Protein AF-A0A2S9FJK7-F1 (afdb_monomer_lite)

Structure (mmCIF, N/CA/C/O backbone):
data_AF-A0A2S9FJK7-F1
#
_entry.id   AF-A0A2S9FJK7-F1
#
loop_
_atom_site.group_PDB
_atom_site.id
_atom_site.type_symbol
_atom_site.label_atom_id
_atom_site.label_alt_id
_atom_site.label_comp_id
_atom_site.label_asym_id
_atom_site.label_entity_id
_atom_site.label_seq_id
_atom_site.pdbx_PDB_ins_code
_atom_site.Cartn_x
_atom_site.Cartn_y
_atom_site.Cartn_z
_atom_site.occupancy
_atom_site.B_iso_or_equiv
_atom_site.auth_seq_id
_atom_site.auth_comp_id
_atom_site.auth_asym_id
_atom_site.auth_atom_id
_atom_site.pdbx_PDB_model_num
ATOM 1 N N . MET A 1 1 ? -16.558 1.469 -0.786 1.00 86.75 1 MET A N 1
ATOM 2 C CA . MET A 1 1 ? -16.472 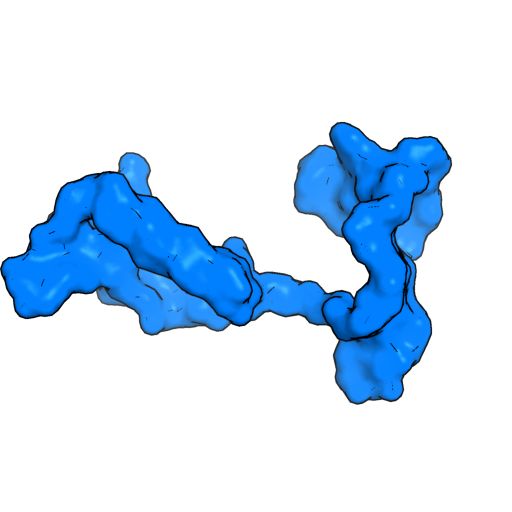0.465 0.297 1.00 86.75 1 MET A CA 1
ATOM 3 C C . MET A 1 1 ? -16.030 1.177 1.564 1.00 86.75 1 MET A C 1
ATOM 5 O O . MET A 1 1 ? -15.302 2.159 1.443 1.00 86.75 1 MET A O 1
ATOM 9 N N . ARG A 1 2 ? -16.506 0.750 2.735 1.00 97.44 2 ARG A N 1
ATOM 10 C CA . ARG A 1 2 ? -16.025 1.235 4.035 1.00 97.44 2 ARG A CA 1
ATOM 11 C C . ARG A 1 2 ? -15.183 0.117 4.627 1.00 97.44 2 ARG A C 1
ATOM 13 O O . ARG A 1 2 ? -15.698 -0.984 4.790 1.00 97.44 2 ARG A O 1
ATOM 20 N N . LEU A 1 3 ? -13.906 0.380 4.861 1.00 98.50 3 LEU A N 1
ATOM 21 C CA . LEU A 1 3 ? -12.968 -0.622 5.363 1.00 98.50 3 LEU A CA 1
ATOM 22 C C . LEU A 1 3 ? -12.550 -0.289 6.783 1.00 98.50 3 LEU A C 1
ATOM 24 O O . LEU A 1 3 ? -12.586 0.874 7.182 1.00 98.50 3 LEU A O 1
ATOM 28 N N . HIS A 1 4 ? -12.124 -1.314 7.500 1.00 98.50 4 HIS A N 1
ATOM 29 C CA . HIS A 1 4 ? -11.582 -1.242 8.840 1.00 98.50 4 HIS A CA 1
ATOM 30 C C . HIS A 1 4 ? -10.302 -2.084 8.936 1.00 98.50 4 HIS A C 1
ATOM 32 O O . HIS A 1 4 ? -10.228 -3.195 8.402 1.00 98.50 4 HIS A O 1
ATOM 38 N N . LEU A 1 5 ? -9.296 -1.541 9.614 1.00 98.06 5 LEU A N 1
ATOM 39 C CA . LEU A 1 5 ? -8.011 -2.172 9.895 1.00 98.06 5 LEU A CA 1
ATOM 40 C C . LEU A 1 5 ? -7.772 -2.105 11.401 1.00 98.06 5 LEU A C 1
ATOM 42 O O . LEU A 1 5 ? -7.930 -1.031 11.977 1.00 98.06 5 LEU A O 1
ATOM 46 N N . ARG A 1 6 ? -7.313 -3.198 12.016 1.00 98.25 6 ARG A N 1
ATOM 47 C CA . ARG A 1 6 ? -6.855 -3.185 13.411 1.00 98.25 6 ARG A CA 1
ATOM 48 C C . ARG A 1 6 ? -5.559 -3.964 13.594 1.00 98.25 6 ARG A C 1
ATOM 50 O O . ARG A 1 6 ? -5.373 -5.026 13.003 1.00 98.25 6 ARG A O 1
ATOM 57 N N . GLY A 1 7 ? -4.651 -3.438 14.407 1.00 98.06 7 GLY A N 1
ATOM 58 C CA . GLY A 1 7 ? -3.314 -4.003 14.592 1.00 98.06 7 GLY A CA 1
ATOM 59 C C . GLY A 1 7 ? -2.485 -3.210 15.596 1.00 98.06 7 GLY A C 1
ATOM 60 O O . GLY A 1 7 ? -3.035 -2.619 16.522 1.00 98.06 7 GLY A O 1
ATOM 61 N N . ARG A 1 8 ? -1.160 -3.205 15.424 1.00 98.19 8 ARG A N 1
ATOM 62 C CA . ARG A 1 8 ? -0.213 -2.436 16.248 1.00 98.19 8 ARG A CA 1
ATOM 63 C C . ARG A 1 8 ? 0.435 -1.307 15.454 1.00 98.19 8 ARG A C 1
ATOM 65 O O . ARG A 1 8 ? 0.904 -1.542 14.342 1.00 98.19 8 ARG A O 1
ATOM 72 N N . GLY A 1 9 ? 0.476 -0.108 16.026 1.00 96.56 9 GLY A N 1
ATOM 73 C CA . GLY A 1 9 ? 1.149 1.054 15.443 1.00 96.56 9 GLY A CA 1
ATOM 74 C C . GLY A 1 9 ? 2.620 1.152 15.850 1.00 96.56 9 GLY A C 1
ATOM 75 O O . GLY A 1 9 ? 3.028 0.624 16.880 1.00 96.56 9 GLY A O 1
ATOM 76 N N . LEU A 1 10 ? 3.429 1.840 15.045 1.00 94.69 10 LEU A N 1
ATOM 77 C CA . LEU A 1 10 ? 4.754 2.306 15.466 1.00 94.69 10 LEU A CA 1
ATOM 78 C C . LEU A 1 10 ? 4.666 3.669 16.177 1.00 94.69 10 LEU A C 1
ATOM 80 O O . LEU A 1 10 ? 3.761 4.447 15.875 1.00 94.69 10 LEU A O 1
ATOM 84 N N . PRO A 1 11 ? 5.656 4.017 17.024 1.00 94.88 11 PRO A N 1
ATOM 85 C CA . PRO A 1 11 ? 6.845 3.225 17.375 1.00 94.88 11 PRO A CA 1
ATOM 86 C C . PRO A 1 11 ? 6.672 2.338 18.617 1.00 94.88 11 PRO A C 1
ATOM 88 O O . PRO A 1 11 ? 7.528 1.501 18.888 1.00 94.88 11 PRO A O 1
ATOM 91 N N . ASP A 1 12 ? 5.609 2.542 19.385 1.00 95.31 12 ASP A N 1
ATOM 92 C CA . ASP A 1 12 ? 5.395 1.949 20.708 1.00 95.31 12 ASP A CA 1
ATOM 93 C C . ASP A 1 12 ? 4.749 0.555 20.670 1.00 95.31 12 ASP A C 1
ATOM 95 O O . ASP A 1 12 ? 4.851 -0.199 21.637 1.00 95.31 12 ASP A O 1
ATOM 99 N N . GLY A 1 13 ? 4.149 0.167 19.543 1.00 96.44 13 GLY A N 1
ATOM 100 C CA . GLY A 1 13 ? 3.446 -1.106 19.417 1.00 96.44 13 GLY A CA 1
ATOM 101 C C . GLY A 1 13 ? 2.041 -1.081 20.003 1.00 96.44 13 GLY A C 1
ATOM 102 O O . GLY A 1 13 ? 1.462 -2.158 20.186 1.00 96.44 13 GLY A O 1
ATOM 103 N N . GLU A 1 14 ? 1.491 0.098 20.299 1.00 97.38 14 GLU A N 1
ATOM 104 C CA . GLU A 1 14 ? 0.153 0.228 20.866 1.00 97.38 14 GLU A CA 1
ATOM 105 C C . GLU A 1 14 ? -0.933 -0.217 19.871 1.00 97.38 14 GLU A C 1
ATOM 107 O O . GLU A 1 14 ? -0.753 -0.107 18.649 1.00 97.38 14 GLU A O 1
ATOM 112 N N . PRO A 1 15 ? -2.066 -0.754 20.361 1.00 97.50 15 PRO A N 1
ATOM 113 C CA . PRO A 1 15 ? -3.208 -1.063 19.513 1.00 97.50 15 PRO A CA 1
ATOM 114 C C . PRO A 1 15 ? -3.669 0.168 18.725 1.00 97.50 15 PRO A C 1
ATOM 116 O O . PRO A 1 15 ? -3.826 1.253 19.281 1.00 97.50 15 PRO A O 1
ATOM 119 N N . THR A 1 16 ? -3.914 -0.008 17.430 1.00 96.75 16 THR A N 1
ATOM 120 C CA . THR A 1 16 ? -4.429 1.049 16.555 1.00 96.75 16 THR A CA 1
ATOM 121 C C . THR A 1 16 ? -5.518 0.505 15.642 1.00 96.75 16 THR A C 1
ATOM 123 O O . THR A 1 16 ? -5.454 -0.648 15.201 1.00 96.75 16 THR A O 1
ATOM 126 N N . GLU A 1 17 ? -6.509 1.347 15.368 1.00 98.00 17 GLU A N 1
ATOM 127 C CA . GLU A 1 17 ?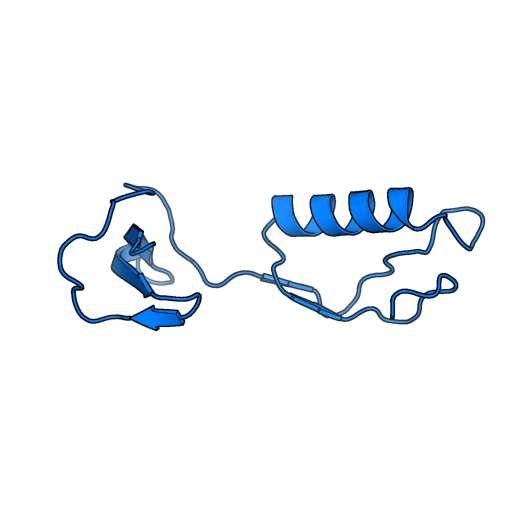 -7.641 1.061 14.495 1.00 98.00 17 GLU A CA 1
ATOM 128 C C . GLU A 1 17 ? -7.814 2.216 13.507 1.00 98.00 17 GLU A C 1
ATOM 130 O O . GLU A 1 17 ? -7.686 3.386 13.874 1.00 98.00 17 GLU A O 1
ATOM 135 N N . TRP A 1 18 ? -8.077 1.880 12.245 1.00 98.00 18 TRP A N 1
ATOM 136 C CA . TRP A 1 18 ? -8.277 2.849 11.171 1.00 98.00 18 TRP A CA 1
ATOM 137 C C . TRP A 1 18 ? -9.449 2.452 10.293 1.00 98.00 18 TRP A C 1
ATOM 139 O O . TRP A 1 18 ? -9.617 1.282 9.942 1.00 98.00 18 TRP A O 1
ATOM 149 N N . TRP A 1 19 ? -10.208 3.452 9.855 1.00 98.56 19 TRP A N 1
ATOM 150 C CA . TRP A 1 19 ? -11.267 3.289 8.868 1.00 98.56 19 TRP A CA 1
ATOM 151 C C . TRP A 1 19 ? -10.869 3.943 7.554 1.00 98.56 19 TRP A C 1
ATOM 153 O O . TRP A 1 19 ? -10.245 5.001 7.548 1.00 98.56 19 TRP A O 1
ATOM 163 N N . ILE A 1 20 ? -11.251 3.335 6.431 1.00 98.12 20 ILE A N 1
ATOM 164 C CA . ILE A 1 20 ? -11.014 3.899 5.098 1.00 98.12 20 ILE A CA 1
ATOM 165 C C . ILE A 1 20 ? -12.354 4.139 4.414 1.00 98.12 20 ILE A C 1
ATOM 167 O O . ILE A 1 20 ? -13.149 3.213 4.223 1.00 98.12 20 ILE A O 1
ATOM 171 N N . VAL A 1 21 ? -12.589 5.386 4.007 1.00 97.94 21 VAL A N 1
ATOM 172 C CA . VAL A 1 21 ? -13.782 5.806 3.267 1.00 97.94 21 VAL A CA 1
ATOM 173 C C . VAL A 1 21 ? -13.339 6.588 2.039 1.00 97.94 21 VAL A C 1
ATOM 175 O O . VAL A 1 21 ? -12.712 7.634 2.156 1.00 97.94 21 VAL A O 1
ATOM 178 N N . ASN A 1 22 ? -13.668 6.082 0.848 1.00 95.25 22 ASN A N 1
ATOM 179 C CA . ASN A 1 22 ? -13.322 6.718 -0.432 1.00 95.25 22 ASN A CA 1
ATOM 180 C C . ASN A 1 22 ? -11.819 7.044 -0.574 1.00 95.25 22 ASN A C 1
ATOM 182 O O . ASN A 1 22 ? -11.457 8.097 -1.087 1.00 95.25 22 ASN A O 1
ATOM 186 N N . GLY A 1 23 ? -10.951 6.150 -0.090 1.00 94.62 23 GLY A N 1
ATOM 187 C CA . GLY A 1 23 ? -9.495 6.325 -0.143 1.00 94.62 23 GLY A CA 1
ATOM 188 C C . GLY A 1 23 ?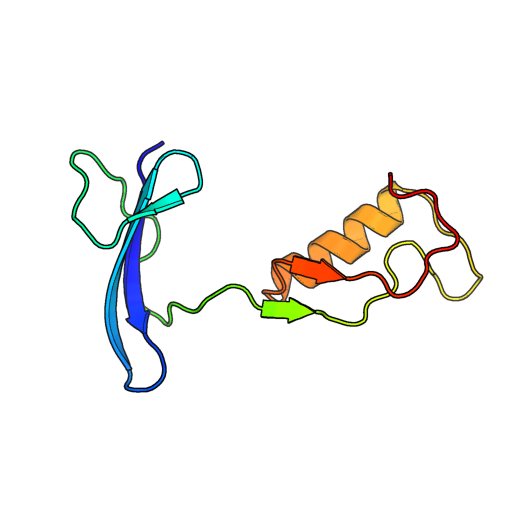 -8.913 7.255 0.928 1.00 94.62 23 GLY A C 1
ATOM 189 O O . GLY A 1 23 ? -7.711 7.492 0.920 1.00 94.62 23 GLY A O 1
ATOM 190 N N . LEU A 1 24 ? -9.729 7.764 1.857 1.00 96.62 24 LEU A N 1
ATOM 191 C CA . LEU A 1 24 ? -9.283 8.598 2.974 1.00 96.62 24 LEU A CA 1
ATOM 192 C C . LEU A 1 24 ? -9.320 7.819 4.287 1.00 96.62 24 LEU A C 1
ATOM 194 O O . LEU A 1 24 ? -10.270 7.078 4.543 1.00 96.62 24 LEU A O 1
ATOM 198 N N . LEU A 1 25 ? -8.302 8.030 5.120 1.00 96.81 25 LEU A N 1
ATOM 199 C CA . LEU A 1 25 ? -8.232 7.486 6.472 1.00 96.81 25 LEU A CA 1
ATOM 200 C C . LEU A 1 25 ? -9.093 8.307 7.444 1.00 96.81 25 LEU A C 1
ATOM 202 O O . LEU A 1 25 ? -9.104 9.536 7.397 1.00 96.81 25 LEU A O 1
ATOM 206 N N . SER A 1 26 ? -9.766 7.613 8.357 1.00 97.38 26 SER A N 1
ATOM 207 C CA . SER A 1 26 ? -10.467 8.160 9.518 1.00 97.38 26 SER A CA 1
ATOM 208 C C . SER A 1 26 ? -9.960 7.469 10.778 1.00 97.38 26 SER A C 1
ATOM 210 O O . SER A 1 26 ? -9.899 6.240 10.820 1.00 97.38 26 SER A O 1
ATOM 212 N N . ALA A 1 27 ? -9.623 8.263 11.794 1.00 95.94 27 ALA A N 1
ATOM 213 C CA . ALA A 1 27 ? -9.336 7.773 13.143 1.00 95.94 27 ALA A CA 1
ATOM 214 C C . ALA A 1 27 ? -10.621 7.549 13.964 1.00 95.94 27 ALA A C 1
ATOM 216 O O . ALA A 1 27 ? -10.590 6.893 14.998 1.00 95.94 27 ALA A O 1
ATOM 217 N N . GLU A 1 28 ? -11.752 8.087 13.496 1.00 97.56 28 GLU A N 1
ATOM 218 C CA . GLU A 1 28 ? -13.059 7.887 14.118 1.00 97.56 28 GLU A CA 1
ATOM 219 C C . GLU A 1 28 ? -13.774 6.671 13.512 1.00 97.56 28 GLU A C 1
ATOM 221 O O . GLU A 1 28 ? -13.705 6.482 12.285 1.00 97.56 28 GLU A O 1
ATOM 226 N N . PRO A 1 29 ? -14.516 5.892 14.325 1.00 97.88 29 PRO A N 1
ATOM 227 C CA . PRO A 1 29 ? -15.263 4.740 13.849 1.00 97.88 29 PRO A CA 1
ATOM 228 C C . PRO A 1 29 ? -16.283 5.068 12.761 1.00 97.88 29 PRO A C 1
ATOM 230 O O . PRO A 1 29 ? -17.068 6.012 12.874 1.00 97.88 29 PRO A O 1
ATOM 233 N N . VAL A 1 30 ? -16.338 4.224 11.728 1.00 98.25 30 VAL A N 1
ATOM 234 C CA . VAL A 1 30 ? -17.327 4.324 10.648 1.00 98.25 30 VAL A CA 1
ATOM 235 C C . VAL A 1 30 ? -18.234 3.097 10.666 1.00 98.25 30 VAL A C 1
ATOM 237 O O . VAL A 1 30 ? -17.767 1.962 10.576 1.00 98.25 30 VAL A O 1
ATOM 240 N N . ALA A 1 31 ? -19.547 3.329 10.749 1.00 97.31 31 ALA A N 1
ATOM 241 C CA . ALA A 1 31 ? -20.548 2.265 10.721 1.00 97.31 31 ALA A CA 1
ATOM 242 C C . ALA A 1 31 ? -20.497 1.453 9.415 1.00 97.31 31 ALA A C 1
ATOM 244 O O . ALA A 1 31 ? -20.226 1.999 8.337 1.00 97.31 31 ALA A O 1
ATOM 245 N N . ASP A 1 32 ? -20.816 0.163 9.526 1.00 96.81 32 ASP A N 1
ATOM 246 C CA . ASP A 1 32 ? -20.875 -0.798 8.417 1.00 96.81 32 ASP A CA 1
ATOM 247 C C . ASP A 1 32 ? -19.536 -0.983 7.676 1.00 96.81 32 ASP A C 1
ATOM 249 O O . ASP A 1 32 ? -19.511 -1.255 6.475 1.00 96.81 32 ASP A O 1
ATOM 253 N N . ALA A 1 33 ? -18.410 -0.796 8.374 1.00 98.31 33 ALA A N 1
ATOM 254 C CA . ALA A 1 33 ? -17.083 -1.043 7.822 1.00 98.31 33 ALA A CA 1
ATOM 255 C C . ALA A 1 33 ? -16.688 -2.526 7.913 1.00 98.31 33 ALA A C 1
ATOM 257 O O . ALA A 1 33 ? -16.832 -3.164 8.956 1.00 98.31 33 ALA A O 1
ATOM 258 N N . GLU A 1 34 ? -16.147 -3.065 6.822 1.00 98.25 34 GLU A N 1
ATOM 259 C CA . GLU A 1 34 ? -15.619 -4.428 6.759 1.00 98.25 34 GLU A CA 1
ATOM 260 C C . GLU A 1 34 ? -14.195 -4.469 7.321 1.00 98.25 34 GLU A C 1
ATOM 262 O O . GLU A 1 34 ? -13.328 -3.721 6.869 1.00 98.25 34 GLU A O 1
ATOM 267 N N . THR A 1 35 ? -13.935 -5.351 8.292 1.00 98.12 35 THR A N 1
ATOM 268 C CA . THR A 1 35 ? -12.567 -5.563 8.787 1.00 98.12 35 THR A CA 1
ATOM 269 C C . THR A 1 35 ? -11.796 -6.412 7.785 1.00 98.12 35 THR A C 1
ATOM 271 O O . THR A 1 35 ? -12.100 -7.589 7.620 1.00 98.12 35 THR A O 1
ATOM 274 N N . VAL A 1 36 ? -10.798 -5.814 7.134 1.00 97.75 36 VAL A N 1
ATOM 275 C CA . VAL A 1 36 ? -9.994 -6.465 6.080 1.00 97.75 36 VAL A CA 1
ATOM 276 C C . VAL A 1 36 ? -8.578 -6.820 6.535 1.00 97.75 36 VAL A C 1
ATOM 278 O O . VAL A 1 36 ? -7.856 -7.516 5.828 1.00 97.75 36 VAL A O 1
ATOM 281 N N . PHE A 1 37 ? -8.180 -6.363 7.723 1.00 97.81 37 PHE A N 1
ATOM 282 C CA . PHE A 1 37 ? -6.899 -6.678 8.343 1.00 97.81 37 PHE A CA 1
ATOM 283 C C . PHE A 1 37 ? -7.050 -6.711 9.865 1.00 97.81 37 PHE A C 1
ATOM 285 O O . PHE A 1 37 ? -7.616 -5.785 10.453 1.00 97.81 37 PHE A O 1
ATOM 292 N N . ASP A 1 38 ? -6.555 -7.781 10.485 1.00 97.44 38 ASP A N 1
ATOM 293 C CA . ASP A 1 38 ? -6.680 -8.033 11.918 1.00 97.44 38 ASP A CA 1
ATOM 294 C C . ASP A 1 38 ? -5.395 -8.658 12.478 1.00 97.44 38 ASP A C 1
ATOM 296 O O . ASP A 1 38 ? -5.116 -9.843 12.280 1.00 97.44 38 ASP A O 1
ATOM 300 N N . GLY A 1 39 ? -4.613 -7.840 13.181 1.00 94.00 39 GLY A N 1
ATOM 301 C CA . GLY A 1 39 ? -3.329 -8.223 13.764 1.00 94.00 39 GLY A CA 1
ATOM 302 C C . GLY A 1 39 ? -2.133 -7.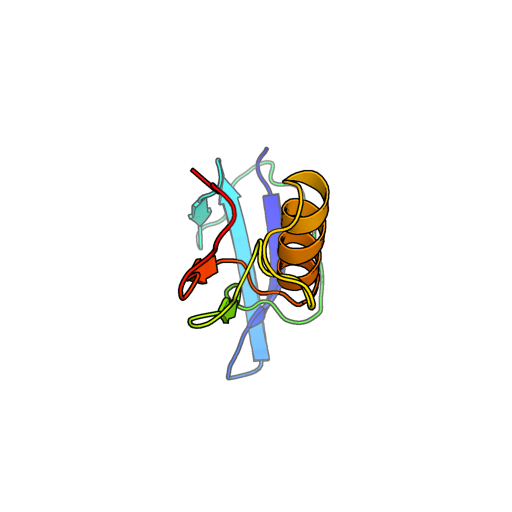911 12.861 1.00 94.00 39 GLY A C 1
ATOM 303 O O . GLY A 1 39 ? -2.277 -7.636 11.683 1.00 94.00 39 GLY A O 1
ATOM 304 N N . GLY A 1 40 ? -0.923 -7.928 13.422 1.00 96.88 40 GLY A N 1
ATOM 305 C CA . GLY A 1 40 ? 0.282 -7.445 12.735 1.00 96.88 40 GLY A CA 1
ATOM 306 C C . GLY A 1 40 ? 0.512 -5.942 12.924 1.00 96.88 40 GLY A C 1
ATOM 307 O O . GLY A 1 40 ? -0.052 -5.331 13.835 1.00 96.88 40 GLY A O 1
ATOM 308 N N . TRP A 1 41 ? 1.381 -5.364 12.095 1.00 97.31 41 TRP A N 1
ATOM 309 C CA . TRP A 1 41 ? 1.779 -3.958 12.184 1.00 97.31 41 TRP A CA 1
ATOM 310 C C . TRP A 1 41 ? 1.066 -3.105 11.136 1.00 97.31 41 TRP A C 1
ATOM 312 O O . TRP A 1 41 ? 0.982 -3.496 9.975 1.00 97.31 41 TRP A O 1
ATOM 322 N N . ILE A 1 42 ? 0.598 -1.927 11.546 1.00 96.44 42 ILE A N 1
ATOM 323 C CA . ILE A 1 42 ? 0.018 -0.908 10.671 1.00 96.44 42 ILE A CA 1
ATOM 324 C C . ILE A 1 42 ? 0.972 0.285 10.643 1.00 96.44 42 ILE A C 1
ATOM 326 O O . ILE A 1 42 ? 1.291 0.870 11.680 1.00 96.44 42 ILE A O 1
ATOM 330 N N . LEU A 1 43 ? 1.438 0.634 9.447 1.00 95.06 43 LEU A N 1
ATOM 331 C CA . LEU A 1 43 ? 2.356 1.741 9.204 1.00 95.06 43 LEU A CA 1
ATOM 332 C C . LEU A 1 43 ? 1.874 2.554 7.996 1.00 95.06 43 LEU A C 1
ATOM 334 O O . LEU A 1 43 ? 1.183 2.003 7.133 1.00 95.06 43 LEU A O 1
ATOM 338 N N . PRO A 1 44 ? 2.269 3.834 7.881 1.00 95.12 44 PRO A N 1
ATOM 339 C CA . PRO A 1 44 ? 2.184 4.543 6.611 1.00 95.12 44 PRO A CA 1
ATOM 340 C C . PRO A 1 44 ? 2.927 3.775 5.512 1.00 95.12 44 PRO A C 1
ATOM 342 O O . PRO A 1 44 ? 3.982 3.192 5.770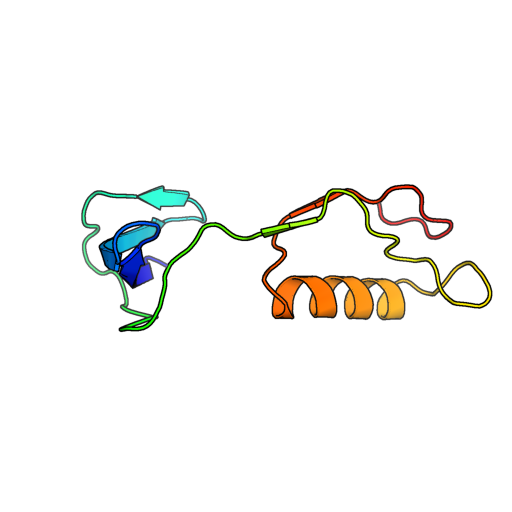 1.00 95.12 44 PRO A O 1
ATOM 345 N N . GLY A 1 45 ? 2.397 3.814 4.287 1.00 96.31 45 GLY A N 1
ATOM 346 C CA . GLY A 1 45 ? 3.122 3.320 3.119 1.00 96.31 45 GLY A CA 1
ATOM 347 C C . GLY A 1 45 ? 4.471 4.021 2.982 1.00 96.31 45 GLY A C 1
ATOM 348 O O . GLY A 1 45 ? 4.578 5.224 3.239 1.00 96.31 45 GLY A O 1
ATOM 349 N N . LEU A 1 46 ? 5.498 3.269 2.594 1.00 97.81 46 LEU A N 1
ATOM 350 C CA . LEU A 1 46 ? 6.835 3.815 2.410 1.00 97.81 46 LEU A CA 1
ATOM 351 C C . LEU A 1 46 ? 6.849 4.778 1.219 1.00 97.81 46 LEU A C 1
ATOM 353 O O . LEU A 1 46 ? 6.050 4.663 0.284 1.00 97.81 46 LEU A O 1
ATOM 357 N N . VAL A 1 47 ? 7.778 5.728 1.273 1.00 98.00 47 VAL A N 1
ATOM 358 C CA . VAL A 1 47 ? 8.060 6.648 0.173 1.00 98.00 47 VAL A CA 1
ATOM 359 C C . VAL A 1 47 ? 9.435 6.306 -0.368 1.00 98.00 47 VAL A C 1
ATOM 361 O O . VAL A 1 47 ? 10.422 6.448 0.357 1.00 98.00 47 VAL A O 1
ATOM 364 N N . ASP A 1 48 ? 9.502 5.898 -1.631 1.00 97.31 48 ASP A N 1
ATOM 365 C CA . ASP A 1 48 ? 10.774 5.809 -2.337 1.00 97.31 48 ASP A CA 1
ATOM 366 C C . ASP A 1 48 ? 11.053 7.143 -3.037 1.00 97.31 48 ASP A C 1
ATOM 368 O O . ASP A 1 48 ? 10.367 7.556 -3.976 1.00 97.31 48 ASP A O 1
ATOM 372 N N . ALA A 1 49 ? 12.059 7.854 -2.534 1.00 96.31 49 ALA A N 1
ATOM 373 C CA . ALA A 1 49 ? 12.466 9.151 -3.057 1.00 96.31 49 ALA A CA 1
ATOM 374 C C . ALA A 1 49 ? 13.365 9.049 -4.303 1.00 96.31 49 ALA A C 1
ATOM 376 O O . ALA A 1 49 ? 13.680 10.083 -4.913 1.00 96.31 49 ALA A O 1
ATOM 377 N N . HIS A 1 50 ? 13.829 7.845 -4.646 1.00 95.94 50 HIS A N 1
ATOM 378 C CA . HIS A 1 50 ? 14.752 7.622 -5.747 1.00 95.94 50 HIS A CA 1
ATOM 379 C C . HIS A 1 50 ? 14.578 6.223 -6.349 1.00 95.94 50 HIS A C 1
ATOM 381 O O . HIS A 1 50 ? 15.348 5.310 -6.061 1.00 95.94 50 HIS A O 1
ATOM 387 N N . CYS A 1 51 ? 13.665 6.124 -7.314 1.00 93.88 51 CYS A N 1
ATOM 388 C CA . CYS A 1 51 ? 13.517 4.957 -8.183 1.00 93.88 51 CYS A CA 1
ATOM 389 C C . CYS A 1 51 ? 13.763 5.311 -9.664 1.00 93.88 51 CYS A C 1
ATOM 391 O O . CYS A 1 51 ? 13.927 6.483 -10.023 1.00 93.88 51 CYS A O 1
ATOM 393 N N . HIS A 1 52 ? 13.776 4.285 -10.519 1.00 94.50 52 HIS A N 1
ATOM 394 C CA . HIS A 1 52 ? 13.923 4.403 -11.974 1.00 94.50 52 HIS A CA 1
ATOM 395 C C . HIS A 1 52 ? 12.946 3.466 -12.708 1.00 94.50 52 HIS A C 1
ATOM 397 O O . HIS A 1 52 ? 13.350 2.512 -13.374 1.00 94.50 52 HIS A O 1
ATOM 403 N N . VAL A 1 53 ? 11.646 3.720 -12.564 1.00 94.69 53 VAL A N 1
ATOM 404 C CA . VAL A 1 53 ? 10.596 2.964 -13.255 1.00 94.69 53 VAL A CA 1
ATOM 405 C C . VAL A 1 53 ? 10.631 3.311 -14.742 1.00 94.69 53 VAL A C 1
ATOM 407 O O . VAL A 1 53 ? 10.621 4.478 -15.127 1.00 94.69 53 VAL A O 1
ATOM 410 N N . GLY A 1 54 ? 10.667 2.302 -15.606 1.00 94.81 54 GLY A N 1
ATOM 411 C CA . GLY A 1 54 ? 10.846 2.488 -17.044 1.00 94.81 54 GLY A CA 1
ATOM 412 C C . GLY A 1 54 ? 12.312 2.530 -17.496 1.00 94.81 54 GLY A C 1
ATOM 413 O O . GLY A 1 54 ? 12.573 2.845 -18.656 1.00 94.81 54 GLY A O 1
ATOM 414 N N . LEU A 1 55 ? 13.273 2.199 -16.626 1.00 95.12 55 LEU A N 1
ATOM 415 C CA . LEU A 1 55 ? 14.682 2.027 -16.991 1.00 95.12 55 LEU A CA 1
ATOM 416 C C . LEU A 1 55 ? 15.137 0.590 -16.706 1.00 95.12 55 LEU A C 1
ATOM 418 O O . LEU A 1 55 ? 15.230 0.162 -15.559 1.00 95.12 55 LEU A O 1
ATOM 422 N N . GLY A 1 56 ? 15.461 -0.147 -17.763 1.00 93.00 56 GLY A N 1
ATOM 423 C CA . GLY A 1 56 ? 16.068 -1.472 -17.705 1.00 93.00 56 GLY A CA 1
ATOM 424 C C . GLY A 1 56 ? 17.577 -1.438 -17.949 1.00 93.00 56 GLY A C 1
ATOM 425 O O . GLY A 1 56 ? 18.180 -0.404 -18.241 1.00 93.00 56 GLY A O 1
ATOM 426 N N . ALA A 1 57 ? 18.208 -2.613 -17.900 1.00 92.62 57 ALA A N 1
ATOM 427 C CA . ALA A 1 57 ? 19.657 -2.754 -18.078 1.00 92.62 57 ALA A CA 1
ATOM 428 C C . ALA A 1 57 ? 20.180 -2.260 -19.445 1.00 92.62 57 ALA A C 1
ATOM 430 O O . ALA A 1 57 ? 21.363 -1.952 -19.570 1.00 92.62 57 ALA A O 1
ATOM 431 N N . GLN A 1 58 ? 19.316 -2.213 -20.465 1.00 93.50 58 GLN A N 1
ATOM 432 C CA . GLN A 1 58 ? 19.644 -1.755 -21.822 1.00 93.50 58 GLN A CA 1
ATOM 433 C C . GLN A 1 58 ? 19.011 -0.394 -22.169 1.00 93.50 58 GLN A C 1
ATOM 435 O O . GLN A 1 58 ? 19.044 0.007 -23.330 1.00 93.50 58 GLN A O 1
ATOM 440 N N . GLY A 1 59 ? 18.458 0.329 -21.187 1.00 93.25 59 GLY A N 1
ATOM 441 C CA . GLY A 1 59 ? 17.787 1.613 -21.400 1.00 93.25 59 GLY A CA 1
ATOM 442 C C . GLY A 1 59 ? 16.269 1.519 -21.259 1.00 93.25 59 GLY A C 1
ATOM 443 O O . GLY A 1 59 ? 15.780 0.914 -20.312 1.00 93.25 59 GLY A O 1
ATOM 444 N N . GLU A 1 60 ? 15.536 2.167 -22.163 1.00 95.62 60 GLU A N 1
ATOM 445 C CA . GLU A 1 60 ? 14.066 2.219 -22.165 1.00 95.62 60 GLU A CA 1
ATOM 446 C C . GLU A 1 60 ? 13.422 0.828 -22.159 1.00 95.62 60 GLU A C 1
ATOM 448 O O . GLU A 1 60 ? 13.921 -0.094 -22.811 1.00 95.62 60 GLU A O 1
ATOM 453 N N . VAL A 1 61 ? 12.309 0.687 -21.434 1.00 95.94 61 VAL A N 1
ATOM 454 C CA . VAL A 1 61 ? 11.519 -0.550 -21.395 1.00 95.94 61 VAL A CA 1
ATOM 455 C C . VAL A 1 61 ? 10.058 -0.272 -21.756 1.00 95.94 61 VAL A C 1
ATOM 457 O O . VAL A 1 61 ? 9.570 0.835 -21.543 1.00 95.94 61 VAL A O 1
ATOM 460 N N . PRO A 1 62 ? 9.321 -1.258 -22.295 1.00 95.31 62 PRO A N 1
ATOM 461 C CA . PRO A 1 62 ? 7.896 -1.099 -22.562 1.00 95.31 62 PRO A CA 1
ATOM 462 C C . PRO A 1 62 ? 7.093 -0.810 -21.288 1.00 95.31 62 PRO A C 1
ATOM 464 O O . PRO A 1 62 ? 7.464 -1.232 -20.191 1.00 95.31 62 PRO A O 1
ATOM 467 N N . LEU A 1 63 ? 5.932 -0.169 -21.446 1.00 94.88 63 LEU A N 1
ATOM 468 C CA . LEU A 1 63 ? 5.063 0.197 -20.324 1.00 94.88 63 LEU A CA 1
ATOM 469 C C . LEU A 1 63 ? 4.650 -1.010 -19.464 1.00 94.88 63 LEU A C 1
ATOM 471 O O . LEU A 1 63 ? 4.610 -0.890 -18.246 1.00 94.88 63 LEU A O 1
ATOM 475 N N . ASP A 1 64 ? 4.414 -2.179 -20.063 1.00 96.31 64 ASP A N 1
ATOM 476 C CA . ASP A 1 64 ? 4.068 -3.401 -19.319 1.00 96.31 64 ASP A CA 1
ATOM 477 C C . ASP A 1 64 ? 5.186 -3.826 -18.341 1.00 96.31 64 ASP A C 1
ATOM 479 O O . ASP A 1 64 ? 4.920 -4.287 -17.226 1.00 96.31 64 ASP A O 1
ATOM 483 N N . GLU A 1 65 ? 6.452 -3.625 -18.722 1.00 96.06 65 GLU A N 1
ATOM 484 C CA . GLU A 1 65 ? 7.595 -3.880 -17.841 1.00 96.06 65 GLU A CA 1
ATOM 485 C C . GLU A 1 65 ? 7.702 -2.802 -16.755 1.00 96.06 65 GL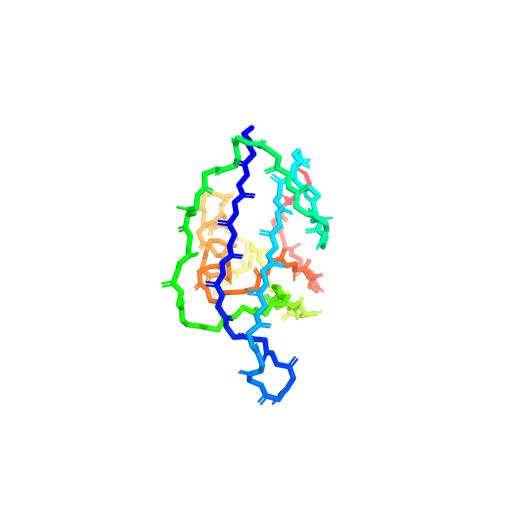U A C 1
ATOM 487 O O . GLU A 1 65 ? 7.906 -3.128 -15.586 1.00 96.06 65 GLU A O 1
ATOM 492 N N . ALA A 1 66 ? 7.482 -1.531 -17.101 1.00 95.69 66 ALA A N 1
ATOM 493 C CA . ALA A 1 66 ? 7.436 -0.439 -16.128 1.00 95.69 66 ALA A CA 1
ATOM 494 C C . ALA A 1 66 ? 6.319 -0.636 -15.078 1.00 95.69 66 ALA A C 1
ATOM 496 O O . ALA A 1 66 ? 6.532 -0.384 -13.893 1.00 95.69 66 ALA A O 1
ATOM 497 N N . VAL A 1 67 ? 5.152 -1.156 -15.479 1.00 96.00 67 VAL A N 1
ATOM 498 C CA . VAL A 1 67 ? 4.073 -1.542 -14.553 1.00 96.00 67 VAL A CA 1
ATOM 499 C C . VAL A 1 67 ? 4.562 -2.626 -13.598 1.00 96.00 67 VAL A C 1
ATOM 501 O O . VAL A 1 67 ? 4.420 -2.470 -12.390 1.00 96.00 67 VAL A O 1
ATOM 504 N N . THR A 1 68 ? 5.218 -3.670 -14.109 1.00 97.25 68 THR A N 1
ATOM 505 C CA . THR A 1 68 ? 5.772 -4.750 -13.271 1.00 97.25 68 THR A CA 1
ATOM 506 C C . THR A 1 68 ? 6.787 -4.220 -12.246 1.00 97.25 68 THR A C 1
ATOM 508 O O . THR A 1 68 ? 6.805 -4.654 -11.091 1.00 97.25 68 THR A O 1
ATOM 511 N N . GLN A 1 69 ? 7.619 -3.250 -12.636 1.00 96.12 69 GLN A N 1
ATOM 512 C CA . GLN A 1 69 ? 8.552 -2.579 -11.725 1.00 96.12 69 GLN A CA 1
ATOM 513 C C . GLN A 1 69 ? 7.803 -1.815 -10.620 1.00 96.12 69 GLN A C 1
ATOM 515 O O . GLN A 1 69 ? 8.110 -1.987 -9.442 1.00 96.12 69 GLN A O 1
ATOM 520 N N . ALA A 1 70 ? 6.774 -1.038 -10.971 1.00 95.69 70 ALA A N 1
ATOM 521 C CA . ALA A 1 70 ? 5.957 -0.312 -9.995 1.00 95.69 70 ALA A CA 1
ATOM 522 C C . ALA A 1 70 ? 5.181 -1.248 -9.047 1.00 95.69 70 ALA A C 1
ATOM 524 O O . ALA A 1 70 ? 5.030 -0.950 -7.862 1.00 95.69 70 ALA A O 1
ATOM 525 N N . GLU A 1 71 ? 4.707 -2.396 -9.538 1.00 97.75 71 GLU A N 1
ATOM 526 C CA . GLU A 1 71 ? 4.067 -3.417 -8.704 1.00 97.75 71 GLU A CA 1
ATOM 527 C C . GLU A 1 71 ? 5.045 -4.060 -7.723 1.00 97.75 71 GLU A C 1
ATOM 529 O O . GLU A 1 71 ? 4.676 -4.314 -6.579 1.00 97.75 71 GLU A O 1
ATOM 534 N N . THR A 1 72 ? 6.300 -4.253 -8.133 1.00 97.38 72 THR A N 1
ATOM 535 C CA . THR A 1 72 ? 7.354 -4.759 -7.243 1.00 97.38 72 THR A CA 1
ATOM 536 C C . THR A 1 72 ? 7.588 -3.806 -6.067 1.00 97.38 72 THR A C 1
ATOM 538 O O . THR A 1 72 ? 7.651 -4.251 -4.921 1.00 97.38 72 THR A O 1
ATOM 541 N N . GLU A 1 73 ? 7.645 -2.495 -6.321 1.00 97.25 73 GLU A N 1
ATOM 542 C CA . GLU A 1 73 ? 7.767 -1.475 -5.268 1.00 97.25 73 GLU A CA 1
ATOM 543 C C . GLU A 1 73 ? 6.538 -1.439 -4.343 1.00 97.25 73 GLU A C 1
ATOM 545 O O . GLU A 1 73 ? 6.667 -1.427 -3.114 1.00 97.25 73 GLU A O 1
ATOM 550 N N . ARG A 1 74 ? 5.328 -1.499 -4.922 1.00 97.75 74 ARG A N 1
ATOM 551 C CA . ARG A 1 74 ? 4.066 -1.587 -4.167 1.00 97.75 74 ARG A CA 1
ATOM 552 C C . ARG A 1 74 ? 4.074 -2.785 -3.221 1.00 97.75 74 ARG A C 1
ATOM 554 O O . ARG A 1 74 ? 3.708 -2.642 -2.055 1.00 97.75 74 ARG A O 1
ATOM 561 N N . ASP A 1 75 ? 4.486 -3.949 -3.716 1.00 97.75 75 ASP A N 1
ATOM 562 C CA . ASP A 1 75 ? 4.501 -5.201 -2.959 1.00 97.75 75 ASP A CA 1
ATOM 563 C C . ASP A 1 75 ? 5.583 -5.197 -1.861 1.00 97.75 75 ASP A C 1
ATOM 565 O O . ASP A 1 75 ? 5.417 -5.850 -0.829 1.00 97.75 75 ASP A O 1
ATOM 569 N N . ALA A 1 76 ? 6.646 -4.401 -2.025 1.00 96.75 76 ALA A N 1
ATOM 570 C CA . ALA A 1 76 ? 7.621 -4.103 -0.972 1.00 96.75 76 ALA A CA 1
ATOM 571 C C . ALA A 1 76 ? 7.107 -3.086 0.073 1.00 96.75 76 ALA A C 1
ATOM 573 O O . ALA A 1 76 ? 7.735 -2.898 1.118 1.00 96.75 76 ALA A O 1
ATOM 574 N N . GLY A 1 77 ? 5.959 -2.448 -0.179 1.00 97.25 77 GLY A N 1
ATOM 575 C CA . GLY A 1 77 ? 5.313 -1.484 0.711 1.00 97.25 77 GLY A CA 1
ATOM 576 C C . GLY A 1 77 ? 5.592 -0.016 0.381 1.00 97.25 77 GLY A C 1
ATOM 577 O O . GLY A 1 77 ? 5.168 0.852 1.150 1.00 97.25 77 GLY A O 1
ATOM 578 N N . ALA A 1 78 ? 6.269 0.287 -0.733 1.00 97.94 78 ALA A N 1
ATOM 579 C CA . ALA A 1 78 ? 6.435 1.650 -1.231 1.00 97.94 78 ALA A CA 1
ATOM 580 C C . ALA A 1 78 ? 5.181 2.087 -1.999 1.00 97.94 78 ALA A C 1
ATOM 582 O O . ALA A 1 78 ? 4.893 1.619 -3.096 1.00 97.94 78 ALA A O 1
ATOM 583 N N . LEU A 1 79 ? 4.398 2.983 -1.392 1.00 96.88 79 LEU A N 1
ATOM 584 C CA . LEU A 1 79 ? 3.098 3.422 -1.921 1.00 96.88 79 LEU A CA 1
ATOM 585 C C . LEU A 1 79 ? 3.146 4.822 -2.548 1.00 96.88 79 LEU A C 1
ATOM 587 O O . LEU A 1 79 ? 2.136 5.305 -3.060 1.00 96.88 79 LEU A O 1
ATOM 591 N N . LEU A 1 80 ? 4.311 5.471 -2.514 1.00 96.56 80 LEU A N 1
ATOM 592 C CA . LEU A 1 80 ? 4.597 6.690 -3.257 1.00 96.56 80 LEU A CA 1
ATOM 593 C C . LEU A 1 80 ? 6.023 6.627 -3.793 1.00 96.56 80 LEU A C 1
ATOM 595 O O . LEU A 1 80 ? 6.970 6.455 -3.028 1.00 96.56 80 LEU A O 1
ATOM 599 N N . LEU A 1 81 ? 6.154 6.817 -5.101 1.00 94.81 81 LEU A N 1
ATOM 600 C CA . LEU A 1 81 ? 7.431 6.810 -5.797 1.00 94.81 81 LEU A CA 1
ATOM 601 C C . LEU A 1 81 ? 7.726 8.196 -6.353 1.00 94.81 81 LEU A C 1
ATOM 603 O O . LEU A 1 81 ? 6.854 8.853 -6.930 1.00 94.81 81 LEU A O 1
ATOM 607 N N . ARG A 1 82 ? 8.979 8.621 -6.222 1.00 94.06 82 ARG A N 1
ATOM 608 C CA . ARG A 1 82 ? 9.534 9.730 -6.987 1.00 94.06 82 ARG A CA 1
ATOM 609 C C . ARG A 1 82 ? 10.593 9.177 -7.929 1.00 94.06 82 ARG A C 1
ATOM 611 O O . ARG A 1 82 ? 11.713 8.869 -7.527 1.00 94.06 82 ARG A O 1
ATOM 618 N N . ASP A 1 83 ? 10.226 9.110 -9.201 1.00 90.38 83 ASP A N 1
ATOM 619 C CA . ASP A 1 83 ? 11.148 8.726 -10.258 1.00 90.38 83 ASP A CA 1
ATOM 620 C C . ASP A 1 83 ? 12.228 9.807 -10.452 1.00 90.38 83 ASP A C 1
ATOM 622 O O . ASP A 1 83 ? 11.937 11.009 -10.525 1.00 90.38 83 ASP A O 1
ATOM 626 N N . ALA A 1 84 ? 13.497 9.392 -10.475 1.00 88.62 84 ALA A N 1
ATOM 627 C CA . ALA A 1 84 ? 14.642 10.294 -10.598 1.00 88.62 84 ALA A CA 1
ATOM 628 C C . ALA A 1 84 ? 15.020 10.612 -12.060 1.00 88.62 84 ALA A C 1
ATOM 630 O O . ALA A 1 84 ? 15.974 11.359 -12.297 1.00 88.62 84 ALA A O 1
ATOM 631 N N . GLY A 1 85 ? 14.275 10.076 -13.024 1.00 87.06 85 GLY A N 1
ATOM 632 C CA . GLY A 1 85 ? 14.481 10.204 -14.457 1.00 87.06 85 GLY A CA 1
ATOM 633 C C . GLY A 1 85 ? 14.246 8.858 -15.136 1.00 87.06 85 GLY A C 1
ATOM 634 O O . GLY A 1 85 ? 14.948 7.888 -14.834 1.00 87.06 85 GLY A O 1
ATOM 635 N N . SER A 1 86 ? 13.311 8.843 -16.090 1.00 86.31 86 SER A N 1
ATOM 636 C CA . SER A 1 86 ? 12.954 7.669 -16.882 1.00 86.31 86 SER A CA 1
ATOM 637 C C . SER A 1 86 ? 13.062 7.976 -18.379 1.00 86.31 86 SER A C 1
ATOM 639 O O . SER A 1 86 ? 12.637 9.053 -18.810 1.00 86.31 86 SER A O 1
ATOM 641 N N . PRO A 1 87 ? 13.651 7.071 -19.181 1.00 89.25 87 PRO A N 1
ATOM 642 C CA . PRO A 1 87 ? 13.625 7.169 -20.638 1.00 89.25 87 PRO A CA 1
ATOM 643 C C . PRO A 1 87 ? 12.256 6.791 -21.229 1.00 89.25 87 PRO A C 1
ATOM 645 O O . PRO A 1 87 ? 11.976 7.171 -22.361 1.00 89.25 87 PRO A O 1
ATOM 648 N N . THR A 1 88 ? 11.423 6.072 -20.472 1.00 90.56 88 THR A N 1
ATOM 649 C CA . THR A 1 88 ? 10.070 5.668 -20.875 1.00 90.56 88 THR A CA 1
ATOM 650 C C . THR A 1 88 ? 9.087 6.793 -20.556 1.00 90.56 88 THR A C 1
ATOM 652 O O . THR A 1 88 ? 9.160 7.392 -19.481 1.00 90.56 88 THR A O 1
ATOM 655 N N . ASP A 1 89 ? 8.141 7.083 -21.454 1.00 85.94 89 ASP A N 1
ATOM 656 C CA . ASP A 1 89 ? 7.067 8.037 -21.152 1.00 85.94 89 ASP A CA 1
ATOM 657 C C . ASP A 1 89 ? 6.040 7.406 -20.200 1.00 85.94 89 ASP A C 1
ATOM 659 O O . ASP A 1 89 ? 5.285 6.510 -20.576 1.00 85.94 89 ASP A O 1
ATOM 663 N N . THR A 1 90 ? 6.047 7.864 -18.948 1.00 77.69 90 THR A N 1
ATOM 664 C CA . THR A 1 90 ? 5.207 7.368 -17.844 1.00 77.69 90 THR A CA 1
ATOM 665 C C . THR A 1 90 ? 4.099 8.354 -17.445 1.00 77.69 90 THR A C 1
ATOM 667 O O . THR A 1 90 ? 3.587 8.286 -16.325 1.00 77.69 90 THR A O 1
ATOM 670 N N . ARG A 1 91 ? 3.752 9.299 -18.334 1.00 68.12 91 ARG A N 1
ATOM 671 C CA . ARG A 1 91 ? 2.685 10.296 -18.124 1.00 68.12 91 ARG A CA 1
ATOM 672 C C . ARG A 1 91 ? 1.277 9.790 -18.418 1.00 68.12 91 ARG A C 1
ATOM 674 O O . ARG A 1 91 ? 1.107 8.957 -19.332 1.00 68.12 91 ARG A O 1
#

Sequence (91 aa):
MRLHLRGRGLPDGEPTEWWIVNGLLSAEPVADAETVFDGGWILPGLVDAHCHVGLGAQGEVPLDEAVTQAETERDAGALLLRDAGSPTDTR

Secondary structure (DSSP, 8-state):
-EEEEEEEETTT--EEEEEEETTEEESS--TT-EEEEEEEEE-PPEEEEEE-TTEETTEE--HHHHHHHHHHHHHTTEEEEEES--SS---

Foldseek 3Di:
DKAKEWEAEPDPRDIAIWIADPNDIDSDDDPPHYYPYDYDYDDQQAEAAEDEQQQDPVAGDDVVSSVVVVVVSVVVRHPHYDYPDHPDPPD

pLDDT: mean 95.26, std 4.43, range [68.12, 98.56]

Radius of gyration: 17.17 Å; chains: 1; bounding box: 40×18×43 Å